Protein AF-A0A417IGU8-F1 (afdb_monomer)

Nearest PDB structures (foldseek):
  6hls-assembly1_I  TM=5.631E-01  e=6.945E-01  Saccharomyces cerevisiae S288C
  5m3m-assembly1_I  TM=4.462E-01  e=4.670E-01  Saccharomyces cerevisiae S288C
  7fjj-assembly1_I  TM=3.676E-01  e=9.049E-01  Homo sapiens
  7aea-assembly1_I  TM=3.699E-01  e=2.001E+00  Homo sapiens
  6y8j-assembly1_A-3  TM=4.812E-01  e=7.513E+00  Acinetobacter baumannii

Solvent-accessible surface area (backbone atoms only — not comparable to full-atom values): 4325 Å² total; per-residue (Å²): 113,50,78,40,82,43,95,87,74,48,76,36,82,42,62,76,90,51,97,67,70,60,49,63,33,90,88,79,66,51,27,26,30,89,88,64,45,81,46,74,62,75,78,73,66,55,78,75,76,62,88,75,69,75,78,88,78,80,76,92,80,136

pLDDT: mean 78.32, std 16.32, range [44.94, 94.06]

Secondary structure (DSSP, 8-state):
-EEEE-TTS-EEEEPTT---SEEE-TTT--EEETTS-EE--TTT------S-----------

Mean predicted aligne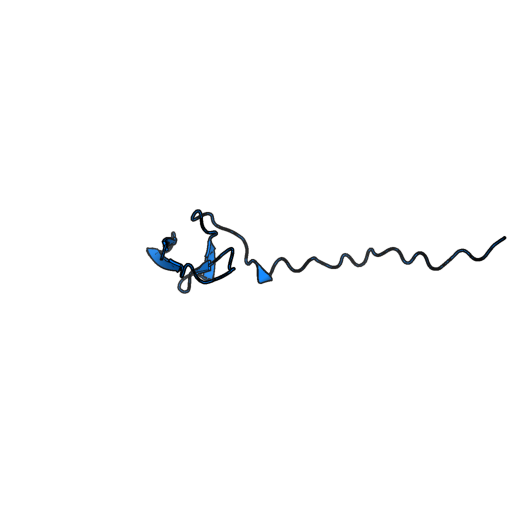d error: 11.62 Å

Radius of gyration: 20.07 Å; Cα contacts (8 Å, |Δi|>4): 69; chains: 1; bounding box: 45×55×24 Å

Sequence (62 aa):
MTILNCECGNEIFIMDETEATAWQCEQCGQWYDFFGVKVPDPAAVQPKKSPHLINWSAGEDL

Foldseek 3Di:
DDWAQDPVRDIWDDDPPDPDQWGADPPPRWIAGPVNDTDPDPVVPPPPPPVPPPPPPDDDDD

Structure (mmCIF, N/CA/C/O backbone):
data_AF-A0A417IGU8-F1
#
_entry.id   AF-A0A417IGU8-F1
#
loop_
_atom_site.group_PDB
_atom_site.id
_atom_site.type_symbol
_atom_site.label_atom_id
_atom_site.label_alt_id
_atom_site.label_comp_id
_atom_site.label_asym_id
_atom_site.label_entity_id
_atom_site.label_seq_id
_atom_site.pdbx_PDB_ins_code
_atom_site.Cartn_x
_atom_site.Cartn_y
_atom_site.Cartn_z
_atom_site.occupancy
_atom_site.B_iso_or_equiv
_atom_site.auth_seq_id
_atom_site.auth_comp_id
_atom_site.auth_asym_id
_atom_site.auth_atom_id
_atom_site.pdbx_PDB_model_num
ATOM 1 N N . MET A 1 1 ? 8.869 8.199 -9.128 1.00 79.50 1 MET A N 1
ATOM 2 C CA . MET A 1 1 ? 8.052 8.517 -7.936 1.00 79.50 1 MET A CA 1
ATOM 3 C C . MET A 1 1 ? 6.730 7.798 -8.096 1.00 79.50 1 MET A C 1
ATOM 5 O O . MET A 1 1 ? 6.035 8.063 -9.071 1.00 79.50 1 MET A O 1
ATOM 9 N N . THR A 1 2 ? 6.427 6.888 -7.177 1.00 87.94 2 THR A N 1
ATOM 10 C CA . THR A 1 2 ? 5.189 6.092 -7.157 1.00 87.94 2 THR A CA 1
ATOM 11 C C . THR A 1 2 ? 4.454 6.377 -5.852 1.00 87.94 2 THR A C 1
ATOM 13 O O . THR A 1 2 ? 5.095 6.661 -4.842 1.00 87.94 2 THR A O 1
ATOM 16 N N . ILE A 1 3 ? 3.122 6.349 -5.864 1.00 90.94 3 ILE A N 1
ATOM 17 C CA . ILE A 1 3 ? 2.299 6.597 -4.675 1.00 90.94 3 ILE A CA 1
ATOM 18 C C . ILE A 1 3 ? 1.425 5.369 -4.437 1.00 90.94 3 ILE A C 1
ATOM 20 O O . ILE A 1 3 ? 0.757 4.908 -5.364 1.00 90.94 3 ILE A O 1
ATOM 24 N N . LEU A 1 4 ? 1.428 4.853 -3.207 1.00 91.75 4 LEU A N 1
ATOM 25 C CA . LEU A 1 4 ? 0.502 3.807 -2.770 1.00 91.75 4 LEU A CA 1
ATOM 26 C C . LEU A 1 4 ? -0.548 4.387 -1.831 1.00 91.75 4 LEU A C 1
ATOM 28 O O . LEU A 1 4 ? -0.240 5.198 -0.957 1.00 91.75 4 LEU A O 1
ATOM 32 N N . ASN A 1 5 ? -1.785 3.920 -1.970 1.00 92.75 5 ASN A N 1
ATOM 33 C CA . ASN A 1 5 ? -2.864 4.270 -1.059 1.00 92.75 5 ASN A CA 1
ATOM 34 C C . ASN A 1 5 ? -2.956 3.216 0.046 1.00 92.75 5 ASN A C 1
ATOM 36 O O . ASN A 1 5 ? -3.269 2.052 -0.204 1.00 92.75 5 ASN A O 1
ATOM 40 N N . CYS A 1 6 ? -2.697 3.630 1.282 1.00 93.06 6 CYS A N 1
ATOM 41 C CA . CYS A 1 6 ? -2.954 2.803 2.450 1.00 93.06 6 CYS A CA 1
ATOM 42 C C . CYS A 1 6 ? -4.465 2.664 2.670 1.00 93.06 6 CYS A C 1
ATOM 44 O O . CYS A 1 6 ? -5.208 3.638 2.571 1.00 93.06 6 CYS A O 1
ATOM 46 N N . GLU A 1 7 ? -4.918 1.496 3.127 1.00 91.38 7 GLU A N 1
ATOM 47 C CA . GLU A 1 7 ? -6.313 1.293 3.565 1.00 91.38 7 GLU A CA 1
ATOM 48 C C . GLU A 1 7 ? -6.726 2.180 4.751 1.00 91.38 7 GLU A C 1
ATOM 50 O O . GLU A 1 7 ? -7.907 2.380 5.012 1.00 91.38 7 GLU A O 1
ATOM 55 N N . CYS A 1 8 ? -5.749 2.739 5.460 1.00 92.75 8 CYS A N 1
ATOM 56 C CA . CYS A 1 8 ? -5.947 3.729 6.508 1.00 92.75 8 CYS A CA 1
ATOM 57 C C . CYS A 1 8 ? -6.295 5.134 5.982 1.00 92.75 8 CYS A C 1
ATOM 59 O O . CYS A 1 8 ? -6.607 6.013 6.780 1.00 92.75 8 CYS A O 1
ATOM 61 N N . GLY A 1 9 ? -6.232 5.353 4.665 1.00 91.56 9 GLY A N 1
ATOM 62 C CA . GLY A 1 9 ? -6.460 6.649 4.025 1.00 91.56 9 GLY A CA 1
ATOM 63 C C . GLY A 1 9 ? -5.203 7.509 3.857 1.00 91.56 9 GLY A C 1
ATOM 64 O O . GLY A 1 9 ? -5.303 8.591 3.292 1.00 91.56 9 GLY A O 1
ATOM 65 N N . ASN A 1 10 ? -4.035 7.042 4.314 1.00 94.06 10 ASN A N 1
ATOM 66 C CA 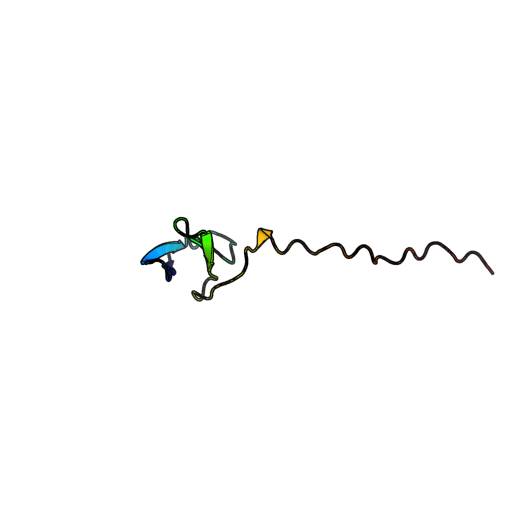. ASN A 1 10 ? -2.754 7.722 4.102 1.00 94.06 10 ASN A CA 1
ATOM 67 C C . ASN A 1 10 ? -2.127 7.371 2.746 1.00 94.06 10 ASN A C 1
ATOM 69 O O . ASN A 1 10 ? -2.355 6.288 2.202 1.00 94.06 10 ASN A O 1
ATOM 73 N N . GLU A 1 11 ? -1.260 8.242 2.246 1.00 93.62 11 GLU A N 1
ATOM 74 C CA . GLU A 1 11 ? -0.465 8.006 1.041 1.00 93.62 11 GLU A CA 1
ATOM 75 C C . GLU A 1 11 ? 0.975 7.642 1.415 1.00 93.62 11 GLU A C 1
ATOM 77 O O . GLU A 1 11 ? 1.563 8.219 2.330 1.00 93.62 11 GLU A O 1
ATOM 82 N N . ILE A 1 12 ? 1.540 6.658 0.718 1.00 92.31 12 ILE A N 1
ATOM 83 C CA . ILE A 1 12 ? 2.926 6.219 0.890 1.00 92.31 12 ILE A CA 1
ATOM 84 C C . ILE A 1 12 ? 3.701 6.651 -0.349 1.00 92.31 12 ILE A C 1
ATOM 86 O O . ILE A 1 12 ? 3.368 6.249 -1.465 1.00 92.31 12 ILE A O 1
ATOM 90 N N . PHE A 1 13 ? 4.734 7.465 -0.149 1.00 90.44 13 PHE A N 1
ATOM 91 C CA . PHE A 1 13 ? 5.544 8.024 -1.227 1.00 90.44 13 PHE A CA 1
ATOM 92 C C . PH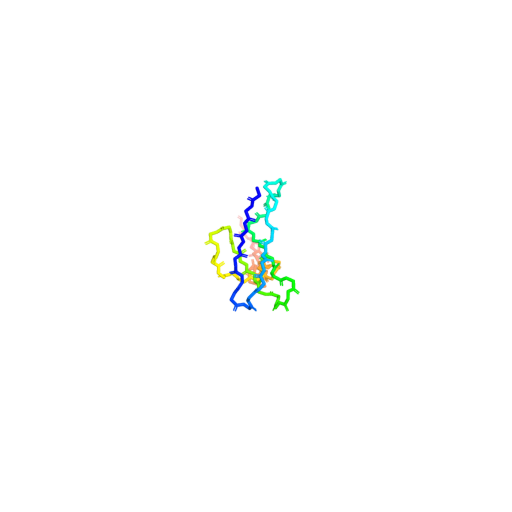E A 1 13 ? 6.778 7.158 -1.472 1.00 90.44 13 PHE A C 1
ATOM 94 O O . PHE A 1 13 ? 7.644 7.022 -0.609 1.00 90.44 13 PHE A O 1
ATOM 101 N N . ILE A 1 14 ? 6.868 6.595 -2.674 1.00 88.06 14 ILE A N 1
ATOM 102 C CA . ILE A 1 14 ? 7.971 5.739 -3.102 1.00 88.06 14 ILE A CA 1
ATOM 103 C C . ILE A 1 14 ? 8.914 6.541 -3.995 1.00 88.06 14 ILE A C 1
ATOM 105 O O . ILE A 1 14 ? 8.550 6.997 -5.089 1.00 88.06 14 ILE A O 1
ATOM 109 N N . MET A 1 15 ? 10.151 6.686 -3.524 1.00 85.25 15 MET A N 1
ATOM 110 C CA . MET A 1 15 ? 11.257 7.239 -4.298 1.00 85.25 15 MET A CA 1
ATOM 111 C C . MET A 1 15 ? 11.959 6.105 -5.054 1.00 85.25 15 MET A C 1
ATOM 113 O O . MET A 1 15 ? 12.366 5.110 -4.459 1.00 85.25 15 MET A O 1
ATOM 117 N N . ASP A 1 16 ? 12.080 6.276 -6.371 1.00 70.50 16 ASP A N 1
ATOM 118 C CA . ASP A 1 16 ? 12.579 5.274 -7.332 1.00 70.50 16 ASP A CA 1
ATOM 119 C C . ASP A 1 16 ? 14.062 4.912 -7.117 1.00 70.50 16 ASP A C 1
ATOM 121 O O . ASP A 1 16 ? 14.538 3.886 -7.576 1.00 70.50 16 ASP A O 1
ATOM 125 N N . GLU A 1 17 ? 14.790 5.732 -6.358 1.00 69.81 17 GLU A N 1
ATOM 126 C CA . GLU A 1 17 ? 16.226 5.576 -6.097 1.00 69.81 17 GLU A CA 1
ATOM 127 C C . GLU A 1 17 ? 16.542 4.614 -4.939 1.00 69.81 17 GLU A C 1
ATOM 129 O O . GLU A 1 17 ? 17.690 4.513 -4.509 1.00 69.81 17 GLU A O 1
ATOM 134 N N . THR A 1 18 ? 15.537 3.918 -4.402 1.00 67.75 18 THR A N 1
ATOM 135 C CA . THR A 1 18 ? 15.720 2.994 -3.277 1.00 67.75 18 THR A CA 1
ATOM 136 C C . THR A 1 18 ? 15.661 1.544 -3.749 1.00 67.75 18 THR A C 1
ATOM 138 O O . THR A 1 18 ? 14.712 1.137 -4.407 1.00 67.75 18 THR A O 1
ATOM 141 N N . GLU A 1 19 ? 16.640 0.726 -3.352 1.00 79.06 19 GLU A N 1
ATOM 142 C CA . GLU A 1 19 ? 16.653 -0.740 -3.552 1.00 79.06 19 GLU A CA 1
ATOM 143 C C . GLU A 1 19 ? 15.601 -1.464 -2.679 1.00 79.06 19 GLU A C 1
ATOM 145 O O . GLU A 1 19 ? 15.631 -2.684 -2.507 1.00 79.06 19 GLU A O 1
ATOM 150 N N . ALA A 1 20 ? 14.698 -0.700 -2.059 1.00 81.19 20 ALA A N 1
ATOM 151 C CA . ALA A 1 20 ? 13.682 -1.196 -1.157 1.00 81.19 20 ALA A CA 1
ATOM 152 C C . ALA A 1 20 ? 12.608 -1.959 -1.939 1.00 81.19 20 ALA A C 1
ATOM 154 O O . ALA A 1 20 ? 12.169 -1.544 -3.008 1.00 81.19 20 ALA A O 1
ATOM 155 N N . THR A 1 21 ? 12.163 -3.079 -1.378 1.00 86.25 21 THR A N 1
ATOM 156 C CA . THR A 1 21 ? 11.102 -3.919 -1.954 1.00 86.25 21 THR A CA 1
ATOM 157 C C . THR A 1 21 ? 9.752 -3.724 -1.263 1.00 86.25 21 THR A C 1
ATOM 159 O O . THR A 1 21 ? 8.744 -4.253 -1.724 1.00 86.25 21 THR A O 1
ATOM 162 N N . ALA A 1 22 ? 9.717 -2.974 -0.157 1.00 90.62 22 ALA A N 1
ATOM 163 C CA . ALA A 1 22 ? 8.507 -2.657 0.587 1.00 90.62 22 ALA A CA 1
ATOM 164 C C . ALA A 1 22 ? 8.641 -1.320 1.328 1.00 90.62 22 ALA A C 1
ATOM 166 O O . ALA A 1 22 ? 9.736 -0.929 1.738 1.00 90.62 22 ALA A O 1
ATOM 167 N N . TRP A 1 23 ? 7.506 -0.655 1.546 1.00 92.56 23 TRP A N 1
ATOM 168 C CA . TRP A 1 23 ? 7.404 0.633 2.227 1.00 92.56 23 TRP A CA 1
ATOM 169 C C . TRP A 1 23 ? 6.370 0.569 3.342 1.00 92.56 23 TRP A C 1
ATOM 171 O O . TRP A 1 23 ? 5.280 0.012 3.186 1.00 92.56 23 TRP A O 1
ATOM 181 N N . GLN A 1 24 ? 6.719 1.161 4.479 1.00 93.56 24 GLN A N 1
ATOM 182 C CA . GLN A 1 24 ? 5.846 1.230 5.638 1.00 93.56 24 GLN A CA 1
ATOM 183 C C . GLN A 1 24 ? 4.967 2.479 5.577 1.00 93.56 24 GLN A C 1
ATOM 185 O O . GLN A 1 24 ? 5.442 3.582 5.319 1.00 93.56 24 GLN A O 1
ATOM 190 N N . CYS A 1 25 ? 3.683 2.322 5.880 1.00 94.00 25 CYS A N 1
ATOM 191 C CA . CYS A 1 25 ? 2.808 3.450 6.149 1.00 94.00 25 CYS A CA 1
ATOM 192 C C . CYS A 1 25 ? 3.141 4.069 7.512 1.00 94.00 25 CYS A C 1
ATOM 194 O O . CYS A 1 25 ? 2.998 3.409 8.540 1.00 94.00 25 CYS A O 1
ATOM 196 N N . GLU A 1 26 ? 3.483 5.356 7.537 1.00 92.38 26 GLU A N 1
ATOM 197 C CA . GLU A 1 26 ? 3.822 6.077 8.772 1.00 92.38 26 GLU A CA 1
ATOM 198 C C . GLU A 1 26 ? 2.638 6.230 9.742 1.00 92.38 26 GLU A C 1
ATOM 200 O O . GLU A 1 26 ? 2.836 6.389 10.943 1.00 92.38 26 GLU A O 1
ATOM 205 N N . GLN A 1 27 ? 1.396 6.154 9.248 1.00 93.31 27 GLN A N 1
ATOM 206 C CA . GLN A 1 27 ? 0.209 6.375 10.078 1.00 93.31 27 GLN A CA 1
ATOM 207 C C . GLN A 1 27 ? -0.270 5.116 10.812 1.00 93.31 27 GLN A C 1
ATOM 209 O O . GLN A 1 27 ? -0.713 5.197 11.955 1.00 93.31 27 GLN A O 1
ATOM 214 N N . CYS A 1 28 ? -0.217 3.950 10.161 1.00 93.31 28 CYS A N 1
ATOM 215 C CA . CYS A 1 28 ? -0.734 2.694 10.723 1.00 93.31 28 CYS A CA 1
ATOM 216 C C . CYS A 1 28 ? 0.330 1.603 10.897 1.00 93.31 28 CYS A C 1
ATOM 218 O O . CYS A 1 28 ? 0.030 0.552 11.460 1.00 93.31 28 CYS A O 1
ATOM 220 N N . GLY A 1 29 ? 1.550 1.818 10.397 1.00 91.88 29 GLY A N 1
ATOM 221 C CA . GLY A 1 29 ? 2.653 0.861 10.474 1.00 91.88 29 GLY A CA 1
ATOM 222 C C . GLY A 1 29 ? 2.544 -0.336 9.523 1.00 91.88 29 GLY A C 1
ATOM 223 O O . GLY A 1 29 ? 3.409 -1.208 9.568 1.00 91.88 2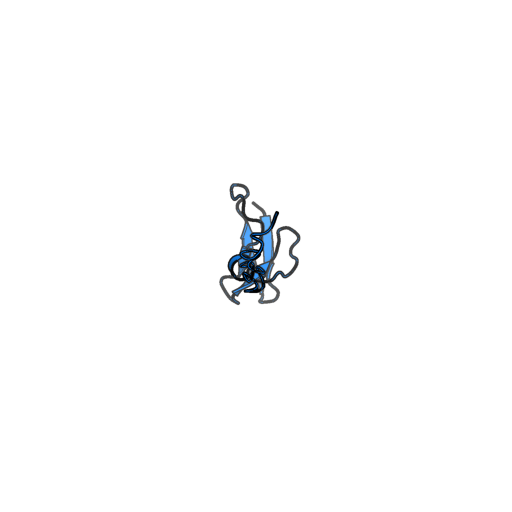9 GLY A O 1
ATOM 224 N N . GLN A 1 30 ? 1.508 -0.396 8.677 1.00 93.50 30 GLN A N 1
ATOM 225 C CA . GLN A 1 30 ? 1.313 -1.465 7.693 1.00 93.50 30 GLN A CA 1
ATOM 226 C C . GLN A 1 30 ? 2.341 -1.360 6.563 1.00 93.50 30 GLN A C 1
ATOM 228 O O . GLN A 1 30 ? 2.601 -0.261 6.075 1.00 93.50 30 GLN A O 1
ATOM 233 N N . TRP A 1 31 ? 2.865 -2.496 6.113 1.00 93.94 31 TRP A N 1
ATOM 234 C CA . TRP A 1 31 ? 3.816 -2.554 5.009 1.00 93.94 31 TRP A CA 1
ATOM 235 C C . TRP A 1 31 ? 3.135 -2.925 3.699 1.00 93.94 31 TRP A C 1
ATOM 237 O O . TRP A 1 31 ? 2.240 -3.774 3.668 1.00 93.94 31 TRP A O 1
ATOM 247 N N . TYR A 1 32 ? 3.588 -2.295 2.621 1.00 92.62 32 TYR A N 1
ATOM 248 C CA . TYR A 1 32 ? 3.129 -2.563 1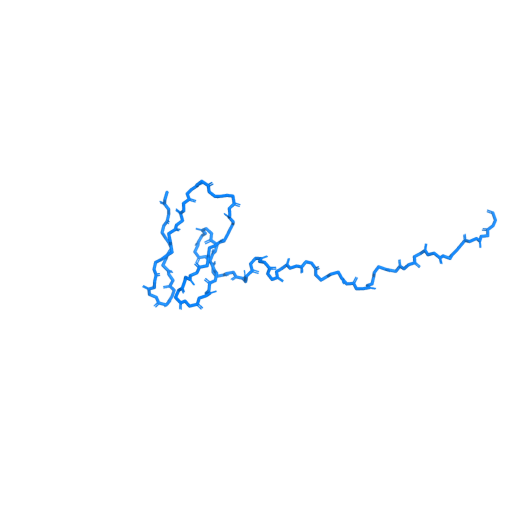.267 1.00 92.62 32 TYR A CA 1
ATOM 249 C C . TYR A 1 32 ? 4.320 -2.763 0.333 1.00 92.62 32 TYR A C 1
ATOM 251 O O . TYR A 1 32 ? 5.323 -2.059 0.436 1.00 92.62 32 TYR A O 1
ATOM 259 N N . ASP A 1 33 ? 4.203 -3.724 -0.572 1.00 91.00 33 ASP A N 1
ATOM 260 C CA . ASP A 1 33 ? 5.130 -3.927 -1.685 1.00 91.00 33 ASP A CA 1
ATOM 261 C C . ASP A 1 33 ? 4.848 -2.923 -2.828 1.00 91.00 33 ASP A C 1
ATOM 263 O O . ASP A 1 33 ? 3.831 -2.224 -2.822 1.00 91.00 33 ASP A O 1
ATOM 267 N N . PHE A 1 34 ? 5.742 -2.850 -3.817 1.00 87.81 34 PHE A N 1
ATOM 268 C CA . PHE A 1 34 ? 5.632 -1.975 -4.988 1.00 87.81 34 PHE A CA 1
ATOM 269 C C . PHE A 1 34 ? 4.300 -2.110 -5.750 1.00 87.81 34 PHE A C 1
ATOM 271 O O . PHE A 1 34 ? 3.821 -1.131 -6.323 1.00 87.81 34 PHE A O 1
ATOM 278 N N . PHE A 1 35 ? 3.661 -3.283 -5.734 1.00 88.56 35 PHE A N 1
ATOM 279 C CA . PHE A 1 35 ? 2.357 -3.505 -6.367 1.00 88.56 35 PHE A CA 1
ATOM 280 C C . PHE A 1 35 ? 1.168 -3.058 -5.497 1.00 88.56 35 PHE A C 1
ATOM 282 O O . PHE A 1 35 ? 0.016 -3.261 -5.882 1.00 88.56 35 PHE A O 1
ATOM 289 N N . GLY A 1 36 ? 1.412 -2.467 -4.322 1.00 89.00 36 GLY A N 1
ATOM 290 C CA . GLY A 1 36 ? 0.366 -2.075 -3.374 1.00 89.00 36 GLY A CA 1
ATOM 291 C C . GLY A 1 36 ? -0.207 -3.246 -2.576 1.00 89.00 36 GLY A C 1
ATOM 292 O O . GLY A 1 36 ? -1.278 -3.129 -1.980 1.00 89.00 36 GLY A O 1
ATOM 293 N N . VAL A 1 37 ? 0.489 -4.384 -2.550 1.00 91.06 37 VAL A N 1
ATOM 294 C CA . VAL A 1 37 ? 0.074 -5.568 -1.793 1.00 91.06 37 VAL A CA 1
ATOM 295 C C . VAL A 1 37 ? 0.576 -5.460 -0.359 1.00 91.06 37 VAL A C 1
ATOM 297 O O . VAL A 1 37 ? 1.747 -5.167 -0.134 1.00 91.06 37 VAL A O 1
ATOM 300 N N . LYS A 1 38 ? -0.293 -5.733 0.622 1.00 93.19 38 LYS A N 1
ATOM 301 C CA . LYS A 1 38 ? 0.103 -5.818 2.034 1.00 93.19 38 LYS A CA 1
ATOM 302 C C . LYS A 1 38 ? 1.115 -6.940 2.244 1.00 93.19 38 LYS A C 1
ATOM 304 O O . LYS A 1 38 ? 0.844 -8.093 1.904 1.00 93.19 38 LYS A O 1
ATOM 309 N N . VAL A 1 39 ? 2.231 -6.615 2.877 1.00 91.62 39 VAL A N 1
ATOM 310 C CA . VAL A 1 39 ? 3.300 -7.563 3.208 1.00 91.62 39 VAL A CA 1
ATOM 311 C C . VAL A 1 39 ? 3.628 -7.486 4.700 1.00 91.62 39 VAL A C 1
ATOM 313 O O . VAL A 1 39 ? 3.316 -6.488 5.348 1.00 91.62 39 VAL A O 1
ATOM 316 N N . PRO A 1 40 ? 4.205 -8.541 5.299 1.00 88.75 40 PRO A N 1
ATOM 317 C CA . PRO A 1 40 ? 4.768 -8.441 6.640 1.00 88.75 40 PRO A CA 1
ATOM 318 C C . PRO A 1 40 ? 5.983 -7.504 6.654 1.00 88.75 40 PRO A C 1
ATOM 320 O O . PRO A 1 40 ? 6.589 -7.248 5.616 1.00 88.75 40 PRO A O 1
ATOM 323 N N . ASP A 1 41 ? 6.358 -7.039 7.848 1.00 87.94 41 ASP A N 1
ATOM 324 C CA . ASP A 1 41 ? 7.587 -6.268 8.044 1.00 87.94 41 ASP A CA 1
ATOM 325 C C . ASP A 1 41 ? 8.796 -7.033 7.464 1.00 87.94 41 ASP A C 1
ATOM 327 O O . ASP A 1 41 ? 9.090 -8.145 7.924 1.00 87.94 41 ASP A O 1
ATOM 331 N N . PRO A 1 42 ? 9.498 -6.477 6.460 1.00 79.50 42 PRO A N 1
ATOM 332 C CA . PRO A 1 42 ? 10.618 -7.154 5.820 1.00 79.50 42 PRO A CA 1
ATOM 333 C C . PRO A 1 42 ? 11.787 -7.369 6.792 1.00 79.50 42 PRO A C 1
ATOM 335 O O . PRO A 1 42 ? 12.539 -8.330 6.628 1.00 79.50 42 PRO A O 1
ATOM 338 N N . ALA A 1 43 ? 11.916 -6.541 7.836 1.00 76.25 43 ALA A N 1
ATOM 339 C CA . ALA A 1 43 ? 12.935 -6.711 8.872 1.00 76.25 43 ALA A CA 1
ATOM 340 C C . ALA A 1 43 ? 12.598 -7.838 9.873 1.00 76.25 43 ALA A C 1
ATOM 342 O O . ALA A 1 43 ? 13.504 -8.459 10.435 1.00 76.25 43 ALA A O 1
ATOM 343 N N . ALA A 1 44 ? 11.316 -8.156 10.076 1.00 70.50 44 ALA A N 1
ATOM 344 C CA . ALA A 1 44 ? 10.859 -9.253 10.928 1.00 70.50 44 ALA A CA 1
ATOM 345 C C . ALA A 1 44 ? 11.088 -10.634 10.301 1.00 70.50 44 ALA A C 1
ATOM 347 O O . ALA A 1 44 ? 11.143 -11.630 11.030 1.00 70.50 44 ALA A O 1
ATOM 348 N N . VAL A 1 45 ? 11.294 -10.714 8.980 1.00 61.28 45 VAL A N 1
A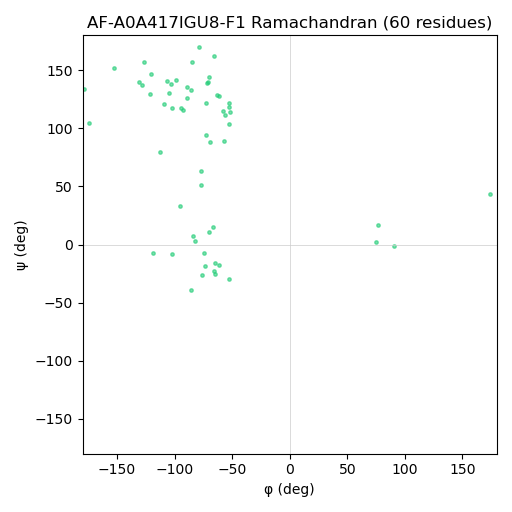TOM 349 C CA . VAL A 1 45 ? 11.762 -11.932 8.297 1.00 61.28 45 VAL A CA 1
ATOM 350 C C . VAL A 1 45 ? 13.268 -12.104 8.524 1.00 61.28 45 VAL A C 1
ATOM 352 O O . VAL A 1 45 ? 14.059 -12.317 7.611 1.00 61.28 45 VAL A O 1
ATOM 355 N N . GLN A 1 46 ? 13.698 -12.047 9.781 1.00 57.16 46 GLN A N 1
ATOM 356 C CA . GLN A 1 46 ? 14.963 -12.659 10.145 1.00 57.16 46 GLN A CA 1
ATOM 357 C C . GLN A 1 46 ? 14.780 -14.156 9.889 1.00 57.16 46 GLN A C 1
ATOM 359 O O . GLN A 1 46 ? 13.789 -14.723 10.374 1.00 57.16 46 GLN A O 1
ATOM 364 N N . PRO A 1 47 ? 15.680 -14.834 9.150 1.00 54.16 47 PRO A N 1
ATOM 365 C CA . PRO A 1 47 ? 15.657 -16.280 9.135 1.00 54.16 47 PRO A CA 1
ATOM 366 C C . PRO A 1 47 ? 15.774 -16.684 10.597 1.00 54.16 47 PRO A C 1
ATOM 368 O O . PRO A 1 47 ? 16.801 -16.437 11.234 1.00 54.16 47 PRO A O 1
ATOM 371 N N . LYS A 1 48 ? 14.700 -17.249 11.164 1.00 53.03 48 LYS A N 1
ATOM 372 C CA . LYS A 1 48 ? 14.815 -17.996 12.407 1.00 53.03 48 LYS A CA 1
ATOM 373 C C . LYS A 1 48 ? 15.920 -18.990 12.101 1.00 53.03 48 LYS A C 1
ATOM 375 O O . LYS A 1 48 ? 15.704 -19.919 11.327 1.00 53.03 48 LYS A O 1
ATOM 380 N N . LYS A 1 49 ? 17.123 -18.740 12.628 1.00 50.69 49 LYS A N 1
ATOM 381 C CA . LYS A 1 49 ? 18.160 -19.751 12.754 1.00 50.69 49 LYS A CA 1
ATOM 382 C C . LYS A 1 49 ? 17.483 -20.828 13.576 1.00 50.69 49 LYS A C 1
ATOM 384 O O . LYS A 1 49 ? 17.460 -20.746 14.800 1.00 50.69 49 LYS A O 1
ATOM 389 N N . SER A 1 50 ? 16.817 -21.760 12.902 1.00 54.97 50 SER A N 1
ATOM 390 C CA . SER A 1 50 ? 16.319 -22.960 13.534 1.00 54.97 50 SER A CA 1
ATOM 391 C C . SER A 1 50 ? 17.539 -23.535 14.242 1.00 54.97 50 SER A C 1
ATOM 393 O O . SER A 1 50 ? 18.541 -23.791 13.571 1.00 54.97 50 SER A O 1
ATOM 395 N N . PRO A 1 51 ? 17.509 -23.730 15.569 1.00 57.81 51 PRO A N 1
ATOM 396 C CA . PRO A 1 51 ? 18.624 -24.321 16.308 1.00 57.81 51 PRO A CA 1
ATOM 397 C C . PRO A 1 51 ? 18.861 -25.799 15.938 1.00 57.81 51 PRO A C 1
ATOM 399 O O . PRO A 1 51 ? 19.578 -26.508 16.627 1.00 57.81 51 PRO A O 1
ATOM 402 N N . 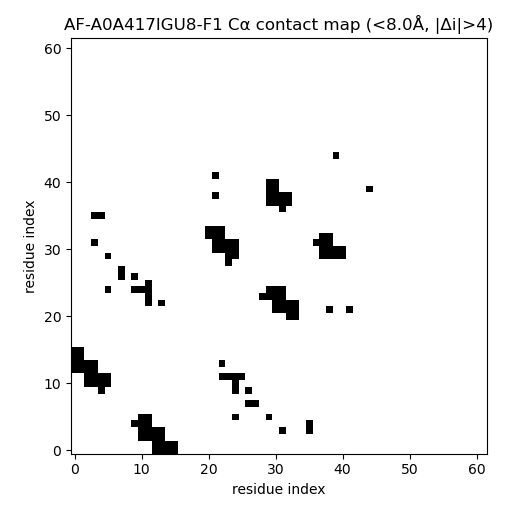HIS A 1 52 ? 18.290 -26.264 14.826 1.00 54.69 52 HIS A N 1
ATOM 403 C CA . HIS A 1 52 ? 18.441 -27.596 14.267 1.00 54.69 52 HIS A CA 1
ATOM 404 C C . HIS A 1 52 ? 19.541 -27.656 13.193 1.00 54.69 52 HIS A C 1
ATOM 406 O O . HIS A 1 52 ? 19.456 -28.430 12.242 1.00 54.69 52 HIS A O 1
ATOM 412 N N . LEU A 1 53 ? 20.600 -26.853 13.346 1.00 60.66 53 LEU A N 1
ATOM 413 C CA . LEU A 1 53 ? 21.905 -27.213 12.796 1.00 60.66 53 LEU A CA 1
ATOM 414 C C . LEU A 1 53 ? 22.394 -28.406 13.616 1.00 60.66 53 LEU A C 1
ATOM 416 O O . LEU A 1 53 ? 23.010 -28.254 14.668 1.00 60.66 53 LEU A O 1
ATOM 420 N N . ILE A 1 54 ? 22.013 -29.597 13.158 1.00 61.22 54 ILE A N 1
ATOM 421 C CA . ILE A 1 54 ? 22.509 -30.874 13.657 1.00 61.22 54 ILE A CA 1
ATOM 422 C C . ILE A 1 54 ? 24.031 -30.777 13.614 1.00 61.22 54 ILE A C 1
ATOM 424 O O . ILE A 1 54 ? 24.626 -30.619 12.549 1.00 61.22 54 ILE A O 1
ATOM 428 N N . ASN A 1 55 ? 24.645 -30.794 14.789 1.00 52.38 55 ASN A N 1
ATOM 429 C CA . ASN A 1 55 ? 26.083 -30.795 14.938 1.00 52.38 55 ASN A CA 1
ATOM 430 C C . ASN A 1 55 ? 26.573 -32.188 14.521 1.00 52.38 55 ASN A C 1
ATOM 432 O O . ASN A 1 55 ? 26.546 -33.120 15.319 1.00 52.38 55 ASN A O 1
ATOM 436 N N . TRP A 1 56 ? 26.969 -32.353 13.257 1.00 52.88 56 TRP A N 1
ATOM 437 C CA . TRP A 1 56 ? 27.725 -33.526 12.810 1.00 52.88 56 TRP A CA 1
ATOM 438 C C . TRP A 1 56 ? 29.184 -33.367 13.261 1.00 52.88 56 TRP A C 1
ATOM 440 O O . TRP A 1 56 ? 30.093 -33.243 12.450 1.00 52.88 56 TRP A O 1
ATOM 450 N N . SER A 1 57 ? 29.393 -33.328 14.576 1.00 60.12 57 SER A N 1
ATOM 451 C CA . SER A 1 57 ? 30.691 -33.579 15.200 1.00 60.12 57 SER A CA 1
ATOM 452 C C . SER A 1 57 ? 30.564 -34.877 15.986 1.00 60.12 57 SER A C 1
ATOM 454 O O . SER A 1 57 ? 30.310 -34.845 17.184 1.00 60.12 57 SER A O 1
ATOM 456 N N . ALA A 1 58 ? 30.643 -36.013 15.296 1.00 53.09 58 ALA A N 1
ATOM 457 C CA . ALA A 1 58 ? 30.936 -37.319 15.890 1.00 53.09 58 ALA A CA 1
ATOM 458 C C . ALA A 1 58 ? 31.0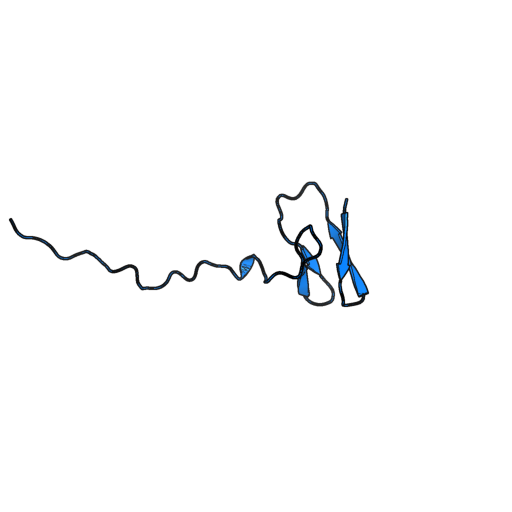90 -38.354 14.771 1.00 53.09 58 ALA A C 1
ATOM 460 O O . ALA A 1 58 ? 30.103 -38.780 14.173 1.00 53.09 58 ALA A O 1
ATOM 461 N N . GLY A 1 59 ? 32.329 -38.740 14.488 1.00 44.94 59 GLY A N 1
ATOM 462 C CA . GLY A 1 59 ? 32.633 -39.796 13.532 1.00 44.94 59 GLY A CA 1
ATOM 463 C C . GLY A 1 59 ? 34.124 -39.950 13.263 1.00 44.94 59 GLY A C 1
ATOM 464 O O .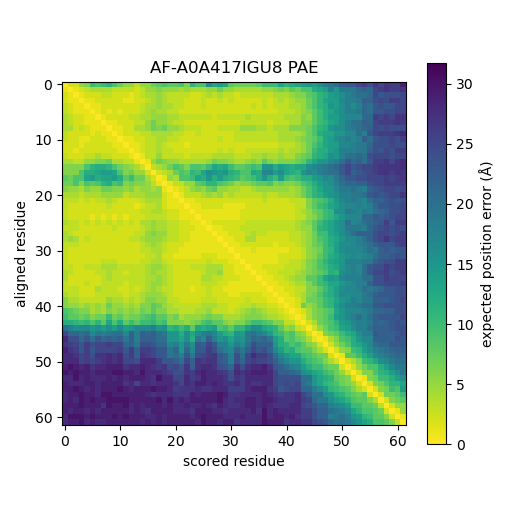 GLY A 1 59 ? 34.517 -40.061 12.110 1.00 44.94 59 GLY A O 1
ATOM 465 N N . GLU A 1 60 ? 34.951 -39.918 14.310 1.00 58.25 60 GLU A N 1
ATOM 466 C CA . GLU A 1 60 ? 36.136 -40.781 14.319 1.00 58.25 60 GLU A CA 1
ATOM 467 C C . GLU A 1 60 ? 35.626 -42.222 14.170 1.00 58.25 60 GLU A C 1
ATOM 469 O O . GLU A 1 60 ? 34.859 -42.653 15.027 1.00 58.25 60 GLU A O 1
ATOM 474 N N . ASP A 1 61 ? 35.946 -42.904 13.066 1.00 53.56 61 ASP A N 1
ATOM 475 C CA . ASP A 1 61 ? 36.519 -44.263 13.048 1.00 53.56 61 ASP A CA 1
ATOM 476 C C . ASP A 1 61 ? 36.780 -44.724 11.594 1.00 53.56 61 ASP A C 1
ATOM 478 O O . ASP A 1 61 ? 35.891 -44.626 10.743 1.00 53.56 61 ASP A O 1
ATOM 482 N N . LEU A 1 62 ? 37.979 -45.293 11.395 1.00 48.09 62 LEU A N 1
ATOM 483 C CA . LEU A 1 62 ? 38.542 -46.041 10.246 1.00 48.09 62 LEU A CA 1
ATOM 484 C C . LEU A 1 62 ? 39.250 -45.261 9.124 1.00 48.09 62 LEU A C 1
ATOM 486 O O . LEU A 1 62 ? 38.607 -44.856 8.131 1.00 48.09 62 LEU A O 1
#